Protein AF-A0A2V9CSD9-F1 (afdb_monomer_lite)

Sequence (77 aa):
MTIAEEEGISLQLCGHTHGGQFPPASWIASRVYGRYVHGLHRFGKLLVFTNWGAGTWGPPLRVGTNPEIVLLTFEEF

Foldseek 3Di:
DVVCVVVVPQEDEEEPCLCLQEPPRVVVLCVVCPPLSAAWDDDPNHIYGYASAQADDPDRGGDPGDHDDDDDDDDDD

Structure (mmCIF, N/CA/C/O backbone):
data_AF-A0A2V9CSD9-F1
#
_entry.id   AF-A0A2V9CSD9-F1
#
loop_
_atom_site.group_PDB
_atom_site.id
_atom_site.type_symbol
_atom_site.label_atom_id
_atom_site.label_alt_id
_atom_site.label_comp_id
_atom_site.label_asym_id
_atom_site.label_entity_id
_atom_site.label_seq_id
_atom_site.pdbx_PDB_ins_code
_atom_site.Cartn_x
_atom_site.Cartn_y
_atom_site.Cartn_z
_atom_site.occupancy
_atom_site.B_iso_or_equiv
_atom_site.auth_seq_id
_atom_site.auth_comp_id
_atom_site.auth_asym_id
_atom_site.auth_atom_id
_atom_site.pdbx_PDB_model_num
ATOM 1 N N . MET A 1 1 ? 2.888 -1.802 12.446 1.00 88.62 1 MET A N 1
ATOM 2 C CA . MET A 1 1 ? 1.416 -1.772 12.582 1.00 88.62 1 MET A CA 1
ATOM 3 C C . MET A 1 1 ? 1.023 -1.849 14.050 1.00 88.62 1 MET A C 1
ATOM 5 O O . MET A 1 1 ? 0.261 -0.995 14.455 1.00 88.62 1 MET A O 1
ATOM 9 N N . THR A 1 2 ? 1.605 -2.755 14.851 1.00 94.19 2 THR A N 1
ATOM 10 C CA . THR A 1 2 ? 1.319 -2.892 16.296 1.00 94.19 2 THR A CA 1
ATOM 11 C C . THR A 1 2 ? 1.399 -1.579 17.080 1.00 94.19 2 THR A C 1
ATOM 13 O O . THR A 1 2 ? 0.395 -1.177 17.635 1.00 94.19 2 THR A O 1
ATOM 16 N N . ILE A 1 3 ? 2.518 -0.842 17.003 1.00 97.06 3 ILE A N 1
ATOM 17 C CA . ILE A 1 3 ? 2.661 0.450 17.708 1.00 97.06 3 ILE A CA 1
ATOM 18 C C . ILE A 1 3 ? 1.547 1.435 17.319 1.00 97.06 3 ILE A C 1
ATOM 20 O O . ILE A 1 3 ? 0.928 2.041 18.175 1.00 97.06 3 ILE A O 1
ATOM 24 N N . ALA A 1 4 ? 1.251 1.583 16.022 1.00 96.56 4 ALA A N 1
ATOM 25 C CA . ALA A 1 4 ? 0.205 2.505 15.575 1.00 96.56 4 ALA A CA 1
ATOM 26 C C . ALA A 1 4 ? -1.185 2.105 16.099 1.00 9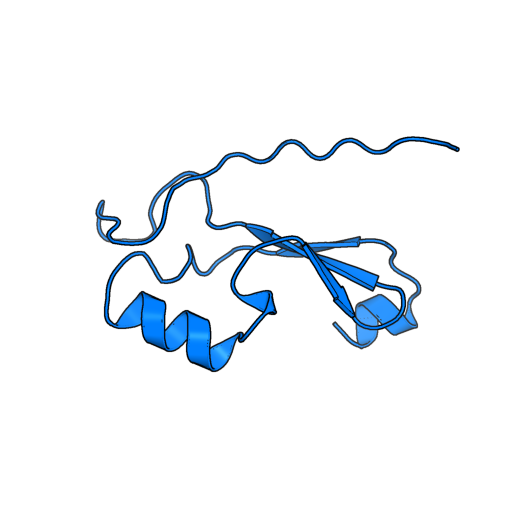6.56 4 ALA A C 1
ATOM 28 O O . ALA A 1 4 ? -1.992 2.968 16.424 1.00 96.56 4 ALA A O 1
ATOM 29 N N . GLU A 1 5 ? -1.466 0.805 16.182 1.00 97.00 5 GLU A N 1
ATOM 30 C CA . GLU A 1 5 ? -2.732 0.304 16.713 1.00 97.00 5 GLU A CA 1
ATOM 31 C C . GLU A 1 5 ? -2.839 0.483 18.235 1.00 97.00 5 GLU A C 1
ATOM 33 O O . GLU A 1 5 ? -3.882 0.924 18.716 1.00 97.00 5 GLU A O 1
ATOM 38 N N . GLU A 1 6 ? -1.756 0.227 18.973 1.00 97.38 6 GLU A N 1
ATOM 39 C CA . GLU A 1 6 ? -1.666 0.423 20.428 1.00 97.38 6 GLU A CA 1
ATOM 40 C C . GLU A 1 6 ? -1.816 1.899 20.824 1.00 97.38 6 GLU A C 1
ATOM 42 O O . GLU A 1 6 ? -2.503 2.209 21.795 1.00 97.38 6 GLU A O 1
ATOM 47 N N . GLU A 1 7 ? -1.265 2.812 20.022 1.00 98.00 7 GLU A N 1
ATOM 48 C CA . GLU A 1 7 ? -1.405 4.266 20.197 1.00 98.00 7 GLU A CA 1
ATOM 49 C C . GLU A 1 7 ? -2.771 4.807 19.722 1.00 98.00 7 GLU A C 1
ATOM 51 O O . GLU A 1 7 ? -3.008 6.016 19.717 1.00 98.00 7 GLU A O 1
ATOM 56 N N . GLY A 1 8 ? -3.693 3.934 19.301 1.00 96.81 8 GLY A N 1
ATOM 57 C CA . GLY A 1 8 ? -5.052 4.323 18.922 1.00 96.81 8 GLY A CA 1
ATOM 58 C C . GLY A 1 8 ? -5.152 5.090 17.600 1.00 96.81 8 GLY A C 1
ATOM 59 O O . GLY A 1 8 ? -6.131 5.807 17.386 1.00 96.81 8 GLY A O 1
ATOM 60 N N . ILE A 1 9 ? -4.178 4.948 16.695 1.00 97.62 9 ILE A N 1
ATOM 61 C CA . ILE A 1 9 ? -4.238 5.559 15.363 1.00 97.62 9 ILE A CA 1
ATOM 62 C C . ILE A 1 9 ? -5.351 4.905 14.534 1.00 97.62 9 ILE A C 1
ATOM 64 O O . ILE A 1 9 ? -5.437 3.683 14.415 1.00 97.62 9 ILE A O 1
ATOM 68 N N . SER A 1 10 ? -6.187 5.732 13.904 1.00 96.00 10 SER A N 1
ATOM 69 C CA . SER A 1 10 ? -7.332 5.257 13.116 1.00 96.00 10 SER A CA 1
ATOM 70 C C . SER A 1 10 ? -6.957 4.787 11.707 1.00 96.00 10 SER A C 1
ATOM 72 O O . SER A 1 10 ? -7.599 3.882 11.173 1.00 96.00 10 SER A O 1
ATOM 74 N N . LEU A 1 11 ? -5.933 5.390 11.089 1.00 97.12 11 LEU A N 1
ATOM 75 C CA . LEU A 1 11 ? -5.533 5.125 9.704 1.00 97.12 11 LEU A CA 1
ATOM 76 C C . LEU A 1 11 ? -4.018 5.268 9.502 1.00 97.12 11 LEU A C 1
ATOM 78 O O . LEU A 1 11 ? -3.433 6.297 9.829 1.00 97.12 11 LEU A O 1
ATOM 82 N N . GLN A 1 12 ? -3.400 4.261 8.885 1.00 97.50 12 GLN A N 1
ATOM 83 C CA . GLN A 1 12 ? -2.011 4.270 8.432 1.00 97.50 12 GLN A CA 1
ATOM 84 C C . GLN A 1 12 ? -1.962 4.202 6.901 1.00 97.50 12 GLN A C 1
ATOM 86 O O . GLN A 1 12 ? -2.506 3.279 6.293 1.00 97.50 12 GLN A O 1
ATOM 91 N N . LEU A 1 13 ? -1.261 5.153 6.281 1.00 97.69 13 LEU A N 1
ATOM 92 C CA . LEU A 1 13 ? -1.027 5.191 4.836 1.00 97.69 13 LEU A CA 1
ATOM 93 C C . LEU A 1 13 ? 0.373 4.669 4.512 1.00 97.69 13 LEU A C 1
ATOM 95 O O . LEU A 1 13 ? 1.350 5.014 5.174 1.00 97.69 13 LEU A O 1
ATOM 99 N N . CYS A 1 14 ? 0.468 3.803 3.512 1.00 96.50 14 CYS A N 1
ATOM 100 C CA . CYS A 1 14 ? 1.678 3.094 3.113 1.00 96.50 14 CYS A CA 1
ATOM 101 C C . CYS A 1 14 ? 1.849 3.122 1.591 1.00 96.50 14 CYS A C 1
ATOM 103 O O . CYS A 1 14 ? 0.900 3.327 0.835 1.00 96.50 14 CYS A O 1
ATOM 105 N N . GLY A 1 15 ? 3.074 2.872 1.135 1.00 95.00 15 GLY A N 1
ATOM 106 C CA . GLY A 1 15 ? 3.403 2.785 -0.286 1.00 95.00 15 GLY A CA 1
ATOM 107 C C . GLY A 1 15 ? 4.712 2.036 -0.499 1.00 95.00 15 GLY A C 1
ATOM 108 O O . GLY A 1 15 ? 4.854 0.897 -0.061 1.00 95.00 15 GLY A O 1
ATOM 109 N N . HIS A 1 16 ? 5.687 2.697 -1.125 1.00 95.00 16 HIS A N 1
ATOM 110 C CA . HIS A 1 16 ? 7.074 2.245 -1.305 1.00 95.00 16 HIS A CA 1
ATOM 111 C C . HIS A 1 16 ? 7.316 1.127 -2.332 1.00 95.00 16 HIS A C 1
ATOM 113 O O . HIS A 1 16 ? 8.238 1.250 -3.129 1.00 95.00 16 HIS A O 1
ATOM 119 N N . THR A 1 17 ? 6.528 0.050 -2.369 1.00 95.31 17 THR A N 1
ATOM 120 C CA . THR A 1 17 ? 6.889 -1.131 -3.190 1.00 95.31 17 THR A CA 1
ATOM 121 C C . THR A 1 17 ? 6.546 -0.993 -4.674 1.00 95.31 17 THR A C 1
ATOM 123 O O . THR A 1 17 ? 7.052 -1.752 -5.501 1.00 95.31 17 THR A O 1
ATOM 126 N N . HIS A 1 18 ? 5.638 -0.075 -5.017 1.00 96.00 18 HIS A N 1
ATOM 127 C CA . HIS A 1 18 ? 4.988 0.015 -6.331 1.00 96.00 18 HIS A CA 1
ATOM 128 C C . HIS A 1 18 ? 4.372 -1.320 -6.806 1.00 96.00 18 HIS A C 1
ATOM 130 O O . HIS A 1 18 ? 4.321 -1.608 -8.005 1.00 96.00 18 HIS A O 1
ATOM 136 N N . GLY A 1 19 ? 3.975 -2.185 -5.864 1.00 94.69 19 GLY A N 1
ATOM 137 C CA . GLY A 1 19 ? 3.525 -3.550 -6.152 1.00 94.69 19 GLY A CA 1
ATOM 138 C C . GLY A 1 19 ? 4.613 -4.449 -6.756 1.00 94.69 19 GLY A C 1
ATOM 139 O O . GLY A 1 19 ? 4.297 -5.448 -7.391 1.00 94.69 19 GLY A O 1
ATOM 140 N N . GLY A 1 20 ? 5.890 -4.074 -6.626 1.00 95.50 20 GLY A N 1
ATOM 141 C CA . GLY A 1 20 ? 7.036 -4.718 -7.270 1.00 95.50 20 GLY A CA 1
ATOM 142 C C . GLY A 1 20 ? 7.241 -4.344 -8.744 1.00 95.50 20 GLY A C 1
ATOM 143 O O . GLY A 1 20 ? 8.213 -4.796 -9.333 1.00 95.50 20 GLY A O 1
ATOM 144 N N . GLN A 1 21 ? 6.381 -3.497 -9.325 1.00 94.19 21 GLN A N 1
ATOM 145 C CA . GLN A 1 21 ? 6.360 -3.034 -10.725 1.00 94.19 21 GLN A CA 1
ATOM 146 C C . GLN A 1 21 ? 6.190 -4.104 -11.807 1.00 94.19 21 GLN A C 1
ATOM 148 O O . GLN A 1 21 ? 5.351 -3.915 -12.684 1.00 94.19 21 GLN A O 1
ATOM 153 N N . PHE A 1 22 ? 6.965 -5.185 -11.782 1.00 95.38 22 PHE A N 1
ATOM 154 C CA . PHE A 1 22 ? 6.968 -6.249 -12.787 1.00 95.38 22 PHE A CA 1
ATOM 155 C C . PHE A 1 22 ? 7.491 -7.576 -12.198 1.00 95.38 22 PHE A C 1
ATOM 157 O O . PHE A 1 22 ? 8.175 -7.578 -11.169 1.00 95.38 22 PHE A O 1
ATOM 164 N N . PRO A 1 23 ? 7.180 -8.735 -12.808 1.00 95.31 23 PRO A N 1
ATOM 165 C CA . PRO A 1 23 ? 7.718 -10.020 -12.367 1.00 95.31 23 PRO A CA 1
ATOM 166 C C . PRO A 1 23 ? 9.249 -10.092 -12.520 1.00 95.31 23 PRO A C 1
ATOM 168 O O . PRO A 1 23 ? 9.783 -9.563 -13.493 1.00 95.31 23 PRO A O 1
ATOM 171 N N . PRO A 1 24 ? 9.970 -10.769 -11.605 1.00 95.19 24 PRO A N 1
ATOM 172 C CA . PRO A 1 24 ? 9.461 -11.527 -10.457 1.00 95.19 24 PRO A CA 1
ATOM 173 C C . PRO A 1 24 ? 9.239 -10.682 -9.189 1.00 95.19 24 PRO A C 1
ATOM 175 O O . PRO A 1 24 ? 8.718 -11.195 -8.200 1.00 95.19 24 PRO A O 1
ATOM 178 N N . ALA A 1 25 ? 9.614 -9.400 -9.191 1.00 95.44 25 ALA A N 1
ATOM 179 C CA . ALA A 1 25 ? 9.530 -8.543 -8.010 1.00 95.44 25 ALA A CA 1
ATOM 180 C C . ALA A 1 25 ? 8.088 -8.372 -7.502 1.00 95.44 25 ALA A C 1
ATOM 182 O O . ALA A 1 25 ? 7.871 -8.371 -6.291 1.00 95.44 25 ALA A O 1
ATOM 183 N N . SER A 1 26 ? 7.095 -8.322 -8.396 1.00 95.00 26 SER A N 1
ATOM 184 C CA . SER A 1 26 ? 5.677 -8.289 -8.005 1.00 95.00 26 SER A CA 1
ATOM 185 C C . SER A 1 26 ? 5.236 -9.523 -7.211 1.00 95.00 26 SER A C 1
ATOM 187 O O . SER A 1 26 ? 4.510 -9.410 -6.220 1.00 95.00 26 SER A O 1
ATOM 189 N N . TRP A 1 27 ? 5.740 -10.703 -7.573 1.00 96.00 27 TRP A N 1
ATOM 190 C CA . TRP A 1 27 ? 5.475 -11.939 -6.841 1.00 96.00 27 TRP A CA 1
ATOM 191 C C . TRP A 1 27 ? 6.158 -11.958 -5.471 1.00 96.00 27 TRP A C 1
ATOM 193 O O . TRP A 1 27 ? 5.534 -12.326 -4.475 1.00 96.00 27 TRP A O 1
ATOM 203 N N . ILE A 1 28 ? 7.415 -11.510 -5.403 1.00 97.38 28 ILE A N 1
ATOM 204 C CA . ILE A 1 28 ? 8.153 -11.391 -4.137 1.00 97.38 28 ILE A CA 1
ATOM 205 C C . ILE A 1 28 ? 7.426 -10.425 -3.195 1.00 97.38 28 ILE A C 1
ATOM 207 O O . ILE A 1 28 ? 7.182 -10.771 -2.041 1.00 97.38 28 ILE A O 1
ATOM 211 N N . ALA A 1 29 ? 7.012 -9.255 -3.688 1.00 96.06 29 ALA A N 1
ATOM 212 C CA . ALA A 1 29 ? 6.271 -8.277 -2.898 1.00 96.06 29 ALA A CA 1
ATOM 213 C C . ALA A 1 29 ? 4.957 -8.865 -2.353 1.00 96.06 29 ALA A C 1
ATOM 215 O O . ALA A 1 29 ? 4.678 -8.749 -1.160 1.00 96.06 29 ALA A O 1
ATOM 216 N N . SER A 1 30 ? 4.182 -9.562 -3.191 1.00 95.06 30 SER A N 1
ATOM 217 C CA . SER A 1 30 ? 2.945 -10.222 -2.755 1.00 95.06 30 SER A CA 1
ATOM 218 C C . SER A 1 30 ? 3.193 -11.286 -1.677 1.00 95.06 30 SER A C 1
ATOM 220 O O . SER A 1 30 ? 2.453 -11.352 -0.697 1.00 95.06 30 SER A O 1
ATOM 222 N N . ARG A 1 31 ? 4.263 -12.080 -1.801 1.00 97.44 31 ARG A N 1
ATOM 223 C CA . ARG A 1 31 ? 4.648 -13.097 -0.806 1.00 97.44 31 ARG A CA 1
ATOM 224 C C . ARG A 1 31 ? 5.090 -12.489 0.527 1.00 97.44 31 ARG A C 1
ATOM 226 O O . ARG A 1 31 ? 4.725 -13.017 1.570 1.00 97.44 31 ARG A O 1
ATOM 233 N N . VAL A 1 32 ? 5.885 -11.418 0.492 1.00 97.69 32 VAL A N 1
ATOM 234 C CA . VAL A 1 32 ? 6.455 -10.785 1.695 1.00 97.69 32 VAL A CA 1
ATOM 235 C C . VAL A 1 32 ? 5.396 -9.999 2.465 1.00 97.69 32 VAL A C 1
ATOM 237 O O . VAL A 1 32 ? 5.322 -10.107 3.687 1.00 97.69 32 VAL A O 1
ATOM 240 N N . TYR A 1 33 ? 4.566 -9.223 1.765 1.00 96.62 33 TYR A N 1
ATOM 241 C CA . TYR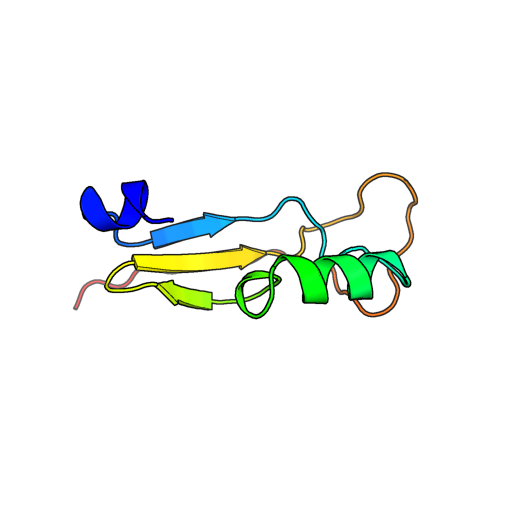 A 1 33 ? 3.604 -8.313 2.399 1.00 96.62 33 TYR A CA 1
ATOM 242 C C . TYR A 1 33 ? 2.184 -8.891 2.496 1.00 96.62 33 TYR A C 1
ATOM 244 O O . TYR A 1 33 ? 1.329 -8.328 3.186 1.00 96.62 33 TYR A O 1
ATOM 252 N N . GLY A 1 34 ? 1.921 -10.028 1.843 1.00 96.50 34 GLY A N 1
ATOM 253 C CA . GLY A 1 34 ? 0.628 -10.705 1.864 1.00 96.50 34 GLY A CA 1
ATOM 254 C C . GLY A 1 34 ? -0.508 -9.767 1.457 1.00 96.50 34 GLY A C 1
ATOM 255 O O . GLY A 1 34 ? -0.395 -9.008 0.496 1.00 96.50 34 GLY A O 1
ATOM 256 N N . ARG A 1 35 ? -1.598 -9.775 2.233 1.00 96.06 35 ARG A N 1
ATOM 257 C CA . ARG A 1 35 ? -2.750 -8.886 2.003 1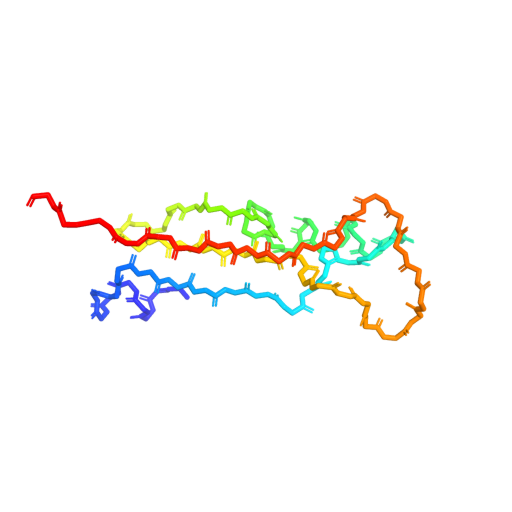.00 96.06 35 ARG A CA 1
ATOM 258 C C . ARG A 1 35 ? -2.403 -7.397 2.050 1.00 96.06 35 ARG A C 1
ATOM 260 O O . ARG A 1 35 ? -3.056 -6.623 1.374 1.00 96.06 35 ARG A O 1
ATOM 267 N N . TYR A 1 36 ? -1.361 -6.991 2.777 1.00 97.25 36 TYR A N 1
ATOM 268 C CA . TYR A 1 36 ? -0.996 -5.577 2.923 1.00 97.25 36 TYR A CA 1
ATOM 269 C C . TYR A 1 36 ? -0.150 -5.036 1.762 1.00 97.25 36 TYR A C 1
ATOM 271 O O . TYR A 1 36 ? 0.284 -3.885 1.813 1.00 97.25 36 TYR A O 1
ATOM 279 N N . VAL A 1 37 ? 0.092 -5.836 0.713 1.00 96.75 37 VAL A N 1
ATOM 280 C CA . VAL A 1 37 ? 0.829 -5.397 -0.484 1.00 96.75 37 VAL A CA 1
ATOM 281 C C . VAL A 1 37 ? 0.104 -4.281 -1.253 1.00 96.75 37 VAL A C 1
ATOM 283 O O . VAL A 1 37 ? 0.756 -3.497 -1.942 1.00 96.75 37 VAL A O 1
ATOM 286 N N . HIS A 1 38 ? -1.228 -4.204 -1.148 1.00 96.69 38 HIS A N 1
ATOM 287 C CA . HIS A 1 38 ? -2.067 -3.189 -1.794 1.00 96.69 38 HIS A CA 1
ATOM 288 C C . HIS A 1 38 ? -3.452 -3.103 -1.157 1.00 96.69 38 HIS A C 1
ATOM 290 O O . HIS A 1 38 ? -3.984 -4.116 -0.700 1.00 96.69 38 HIS A O 1
ATOM 296 N N . GLY A 1 39 ? -4.058 -1.920 -1.205 1.00 96.38 39 GLY A N 1
ATOM 297 C CA . GLY A 1 39 ? -5.456 -1.703 -0.848 1.00 96.38 39 GLY A CA 1
ATOM 298 C C . GLY A 1 39 ? -5.672 -1.378 0.627 1.00 96.38 39 GLY A C 1
ATOM 299 O O . GLY A 1 39 ? -4.719 -1.200 1.387 1.00 96.38 39 GLY A O 1
ATOM 300 N N . LEU A 1 40 ? -6.947 -1.264 1.009 1.00 97.50 40 LEU A N 1
ATOM 301 C CA . LEU A 1 40 ? -7.392 -0.936 2.365 1.00 97.50 40 LEU A CA 1
ATOM 302 C C . LEU A 1 40 ? -7.713 -2.209 3.149 1.00 97.50 40 LEU A C 1
ATOM 304 O O . LEU A 1 40 ? -8.561 -3.000 2.741 1.00 97.50 40 LEU A O 1
ATOM 308 N N . HIS A 1 41 ? -7.080 -2.370 4.307 1.00 97.81 41 HIS A N 1
ATOM 309 C CA . HIS A 1 41 ? -7.236 -3.532 5.180 1.00 97.81 41 HIS A CA 1
ATOM 310 C C . HIS A 1 41 ? -7.392 -3.109 6.635 1.00 97.81 41 HIS A C 1
ATOM 312 O O . HIS A 1 41 ? -7.021 -2.002 7.018 1.00 97.81 41 HIS A O 1
ATOM 318 N N . ARG A 1 42 ? -7.907 -4.015 7.470 1.00 97.44 42 ARG A N 1
ATOM 319 C CA . ARG A 1 42 ? -7.960 -3.834 8.926 1.00 97.44 42 ARG A CA 1
ATOM 320 C C . ARG A 1 42 ? -6.871 -4.643 9.623 1.00 97.44 42 ARG A C 1
ATOM 322 O O . ARG A 1 42 ? -6.719 -5.837 9.353 1.00 97.44 42 ARG A O 1
ATOM 329 N N . PHE A 1 43 ? -6.188 -4.000 10.563 1.00 97.50 43 PHE A N 1
ATOM 330 C CA . PHE A 1 43 ? -5.313 -4.615 11.556 1.00 97.50 43 PHE A CA 1
ATOM 331 C C . PHE A 1 43 ? -5.840 -4.223 12.943 1.00 97.50 43 PHE A C 1
ATOM 333 O O . PHE A 1 43 ? -5.659 -3.089 13.367 1.00 97.50 43 PHE A O 1
ATOM 340 N N . GLY A 1 44 ? -6.569 -5.116 13.619 1.00 96.50 44 GLY A N 1
ATOM 341 C CA . GLY A 1 44 ? -7.293 -4.742 14.841 1.00 96.50 44 GLY A CA 1
ATOM 342 C C . GLY A 1 44 ? -8.283 -3.600 14.570 1.00 96.50 44 GLY A C 1
ATOM 343 O O . GLY A 1 44 ? -9.127 -3.710 13.671 1.00 96.50 44 GLY A O 1
ATOM 344 N N . LYS A 1 45 ? -8.160 -2.497 15.319 1.00 96.81 45 LYS A N 1
ATOM 345 C CA . LYS A 1 45 ? -8.943 -1.263 15.092 1.00 96.81 45 LYS A CA 1
ATOM 346 C C . LYS A 1 45 ? -8.356 -0.343 14.012 1.00 96.81 45 LYS A C 1
ATOM 348 O O . LYS A 1 45 ? -9.096 0.469 13.459 1.00 96.81 45 LYS A O 1
ATOM 353 N N . LEU A 1 46 ? -7.073 -0.497 13.686 1.00 98.12 46 LEU A N 1
ATOM 354 C CA . LEU A 1 46 ? -6.354 0.321 12.711 1.00 98.12 46 LEU A CA 1
ATOM 355 C C . LEU A 1 46 ? -6.768 -0.032 11.274 1.00 98.12 46 LEU A C 1
ATOM 357 O O . LEU A 1 46 ? -6.770 -1.202 10.873 1.00 98.12 46 LEU A O 1
ATOM 361 N N . LEU A 1 47 ? -7.060 0.987 10.467 1.00 97.94 47 LEU A N 1
ATOM 362 C CA . LEU A 1 47 ? -7.109 0.861 9.012 1.00 97.94 47 LEU A CA 1
ATOM 363 C C . LEU A 1 47 ? -5.703 1.034 8.428 1.00 97.94 47 LEU A C 1
ATOM 365 O O . LEU A 1 47 ? -4.977 1.951 8.797 1.00 97.94 47 LEU A O 1
ATOM 369 N N . VAL A 1 48 ? -5.318 0.170 7.493 1.00 98.12 48 VAL A N 1
ATOM 370 C CA . VAL A 1 48 ? -4.031 0.230 6.793 1.00 98.12 48 VAL A CA 1
ATOM 371 C C . VAL A 1 48 ? -4.299 0.272 5.300 1.00 98.12 48 VAL A C 1
ATOM 373 O O . VAL A 1 48 ? -4.869 -0.670 4.751 1.00 98.12 48 VAL A O 1
ATOM 376 N N . PHE A 1 49 ? -3.880 1.350 4.646 1.00 98.06 49 PHE A N 1
ATOM 377 C CA . PHE A 1 49 ? -3.982 1.505 3.201 1.00 98.06 49 PHE A CA 1
ATOM 378 C C . PHE A 1 49 ? -2.599 1.484 2.555 1.00 98.06 49 PHE A C 1
ATOM 380 O O . PHE A 1 49 ? -1.759 2.311 2.904 1.00 98.06 49 PHE A O 1
ATOM 387 N N . THR A 1 50 ? -2.3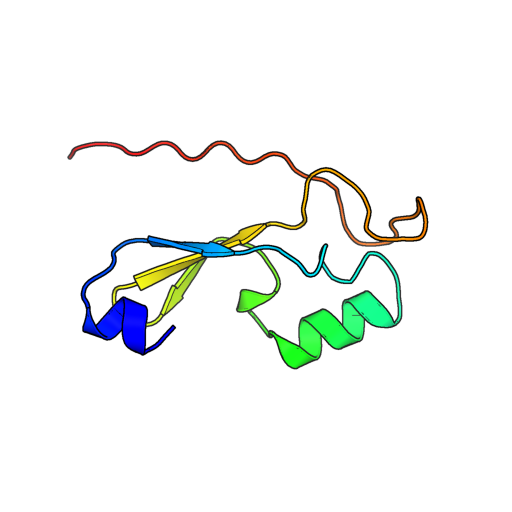71 0.593 1.589 1.00 97.88 50 THR A N 1
ATOM 388 C CA . THR A 1 50 ? -1.124 0.552 0.808 1.00 97.88 50 THR A CA 1
ATOM 389 C C . THR A 1 50 ? -1.384 0.914 -0.651 1.00 97.88 50 THR A C 1
ATOM 391 O O . THR A 1 50 ? -2.115 0.215 -1.351 1.00 97.88 50 THR A O 1
ATOM 394 N N . ASN A 1 51 ? -0.734 1.976 -1.120 1.00 96.69 51 ASN A N 1
ATOM 395 C CA . ASN A 1 51 ? -0.805 2.477 -2.489 1.00 96.69 51 ASN A CA 1
ATOM 396 C C . ASN A 1 51 ? 0.310 1.898 -3.384 1.00 96.69 51 ASN A C 1
ATOM 398 O O . ASN A 1 51 ? 1.430 1.639 -2.934 1.00 96.69 51 ASN A O 1
ATOM 402 N N . TRP A 1 52 ? 0.032 1.747 -4.677 1.00 94.94 52 TRP A N 1
ATOM 403 C CA . TRP A 1 52 ? 0.987 1.290 -5.698 1.00 94.94 52 TRP A CA 1
ATOM 404 C C . TRP A 1 52 ? 1.846 2.393 -6.330 1.00 94.94 52 TRP A C 1
ATOM 406 O O . TRP A 1 52 ? 2.651 2.108 -7.221 1.00 94.94 52 TRP A O 1
ATOM 416 N N . GLY A 1 53 ? 1.725 3.631 -5.868 1.00 95.25 53 GLY A N 1
ATOM 417 C CA . GLY A 1 53 ? 2.488 4.779 -6.340 1.00 95.25 53 GLY A CA 1
ATOM 418 C C . GLY A 1 53 ? 2.015 5.297 -7.698 1.00 95.25 53 GLY A C 1
ATOM 419 O O . GLY A 1 53 ? 1.550 4.544 -8.554 1.00 95.25 53 GLY A O 1
ATOM 420 N N . ALA A 1 54 ? 2.209 6.594 -7.927 1.00 95.12 54 ALA A N 1
ATOM 421 C CA . ALA A 1 54 ? 1.790 7.276 -9.154 1.00 95.12 54 ALA A CA 1
ATOM 422 C C . ALA A 1 54 ? 2.700 7.009 -10.370 1.00 95.12 54 ALA A C 1
ATOM 424 O O . ALA A 1 54 ? 2.331 7.315 -11.498 1.00 95.12 54 ALA A O 1
ATOM 425 N N . GLY A 1 55 ? 3.894 6.449 -10.159 1.00 93.19 55 GLY A N 1
ATOM 426 C CA . GLY A 1 55 ? 4.903 6.278 -11.206 1.00 93.19 55 GLY A CA 1
ATOM 427 C C . GLY A 1 55 ? 5.729 5.012 -11.026 1.00 93.19 55 GLY A C 1
ATOM 428 O O . GLY A 1 55 ? 5.237 4.002 -10.517 1.00 93.19 55 GLY A O 1
ATOM 429 N N . THR A 1 56 ? 6.989 5.065 -11.437 1.00 94.38 56 THR A N 1
ATOM 430 C CA . THR A 1 56 ? 7.944 3.961 -11.319 1.00 94.38 56 THR A CA 1
ATOM 431 C C . THR A 1 56 ? 9.046 4.277 -10.310 1.00 94.38 56 THR A C 1
ATOM 433 O O . THR A 1 56 ? 9.290 5.437 -9.985 1.00 94.38 56 THR A O 1
ATOM 436 N N . TRP A 1 57 ? 9.727 3.246 -9.822 1.00 88.19 57 TRP A N 1
ATOM 437 C CA . TRP A 1 57 ? 11.007 3.355 -9.133 1.00 88.19 57 TRP A CA 1
ATOM 438 C C . TRP A 1 57 ? 12.072 2.617 -9.959 1.00 88.19 57 TRP A C 1
ATOM 440 O O . TRP A 1 57 ? 11.946 1.429 -10.246 1.00 88.19 57 TRP A O 1
ATOM 450 N N . GLY A 1 58 ? 13.117 3.317 -10.406 1.00 90.00 58 GLY A N 1
ATOM 451 C CA . GLY A 1 58 ? 14.118 2.739 -11.311 1.00 90.00 58 GLY A CA 1
ATOM 452 C C . GLY A 1 58 ? 13.615 2.643 -12.764 1.00 90.00 58 GLY A C 1
ATOM 453 O O . GLY A 1 58 ? 13.352 3.693 -13.353 1.00 90.00 58 GLY A O 1
ATOM 454 N N . PRO A 1 59 ? 13.507 1.443 -13.381 1.00 88.19 59 PRO A N 1
ATOM 455 C CA . PRO A 1 59 ? 13.098 1.306 -14.781 1.00 88.19 59 PRO A CA 1
ATOM 456 C C . PRO A 1 59 ? 11.712 1.913 -15.061 1.00 88.19 59 PRO A C 1
ATOM 458 O O . PRO A 1 59 ? 10.791 1.692 -14.272 1.00 88.19 59 PRO A O 1
ATOM 461 N N . PRO A 1 60 ? 11.511 2.615 -16.193 1.00 92.19 60 PRO A N 1
ATOM 462 C CA . PRO A 1 60 ? 10.220 3.193 -16.570 1.00 92.19 60 PRO A CA 1
ATOM 463 C C . PRO A 1 60 ? 9.275 2.121 -17.149 1.00 92.19 60 PRO A C 1
ATOM 465 O O . PRO A 1 60 ? 8.790 2.236 -18.272 1.00 92.19 60 PRO A O 1
ATOM 468 N N . LEU A 1 61 ? 9.051 1.040 -16.399 1.00 91.50 61 LEU A N 1
ATOM 469 C CA . LEU A 1 61 ? 8.269 -0.122 -16.812 1.00 91.50 61 LEU A CA 1
ATOM 470 C C . LEU A 1 61 ? 7.368 -0.601 -15.674 1.00 91.50 61 LEU A C 1
ATOM 472 O O . LEU A 1 61 ? 7.812 -0.751 -14.537 1.00 91.50 61 LEU A O 1
ATOM 476 N N . ARG A 1 62 ? 6.119 -0.936 -16.012 1.00 94.38 62 ARG A N 1
ATOM 477 C CA . ARG A 1 62 ? 5.204 -1.674 -15.135 1.00 94.38 62 ARG A CA 1
ATOM 478 C C . ARG A 1 62 ? 4.513 -2.779 -15.923 1.00 94.38 62 ARG A C 1
ATOM 480 O O . ARG A 1 62 ? 4.036 -2.550 -17.029 1.00 94.38 62 ARG A O 1
ATOM 487 N N . VAL A 1 63 ? 4.465 -3.976 -15.347 1.00 94.00 63 VAL A N 1
ATOM 488 C CA . VAL A 1 63 ? 3.783 -5.152 -15.895 1.00 94.00 63 VAL A CA 1
ATOM 489 C C . VAL A 1 63 ? 3.022 -5.823 -14.759 1.00 94.00 63 VAL A C 1
ATOM 491 O O . VAL A 1 63 ? 3.616 -6.278 -13.784 1.00 94.00 63 VAL A O 1
ATOM 494 N N . GLY A 1 64 ? 1.696 -5.8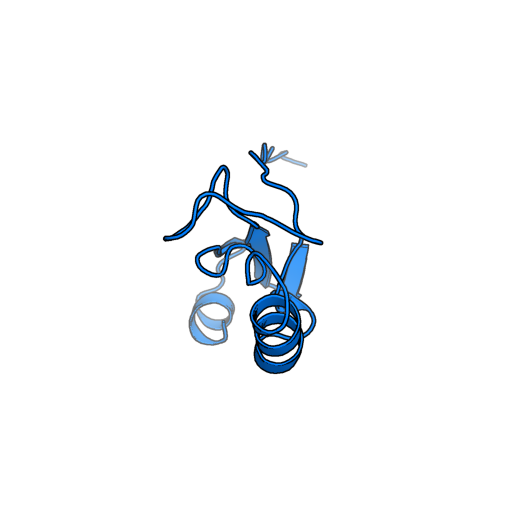79 -14.873 1.00 88.50 64 GLY A N 1
ATOM 495 C CA . GLY A 1 64 ? 0.838 -6.472 -13.843 1.00 88.50 64 GLY A CA 1
ATOM 496 C C . GLY A 1 64 ? 0.642 -5.609 -12.589 1.00 88.50 64 GLY A C 1
ATOM 497 O O . GLY A 1 64 ? 0.065 -6.088 -11.620 1.00 88.50 64 GLY A O 1
ATOM 498 N N . THR A 1 65 ? 1.090 -4.349 -12.600 1.00 91.19 65 THR A N 1
ATOM 499 C CA . THR A 1 65 ? 0.740 -3.325 -11.600 1.00 91.19 65 THR A CA 1
ATOM 500 C C . THR A 1 65 ? 0.363 -2.031 -12.314 1.00 91.19 65 THR A C 1
ATOM 502 O O . THR A 1 65 ? 0.932 -1.732 -13.364 1.00 91.19 65 THR A O 1
ATOM 505 N N . ASN A 1 66 ? -0.562 -1.256 -11.745 1.00 91.12 66 ASN A N 1
ATOM 506 C CA . ASN A 1 66 ? -1.006 0.017 -12.317 1.00 91.12 66 ASN A CA 1
ATOM 507 C C . ASN A 1 66 ? -0.576 1.198 -11.433 1.00 91.12 66 ASN A C 1
ATOM 509 O O . ASN A 1 66 ? -0.663 1.093 -10.208 1.00 91.12 66 ASN A O 1
ATOM 513 N N . PRO A 1 67 ? -0.110 2.314 -12.023 1.00 93.69 67 PRO A N 1
ATOM 514 C CA . PRO A 1 67 ? 0.062 3.551 -11.281 1.00 93.69 67 PRO A CA 1
ATOM 515 C C . PRO A 1 67 ? -1.282 4.113 -10.839 1.00 93.69 67 PRO A C 1
ATOM 517 O O . PRO A 1 67 ? -2.273 4.015 -11.559 1.00 93.69 67 PRO A O 1
ATOM 520 N N . GLU A 1 68 ? -1.304 4.719 -9.658 1.00 94.81 68 GLU A N 1
ATOM 521 C CA . GLU A 1 68 ? -2.526 5.272 -9.080 1.00 94.81 68 GLU A CA 1
ATOM 522 C C . GLU A 1 68 ? -2.247 6.528 -8.251 1.00 94.81 68 GLU A C 1
ATOM 524 O O . GLU A 1 68 ? -1.236 6.633 -7.553 1.00 94.81 68 GLU A O 1
ATOM 529 N N . ILE A 1 69 ? -3.194 7.463 -8.315 1.00 95.25 69 ILE A N 1
ATOM 530 C CA . ILE A 1 69 ? -3.332 8.597 -7.402 1.00 95.25 69 ILE A CA 1
ATOM 531 C C . ILE A 1 69 ? -4.664 8.386 -6.693 1.00 95.25 69 ILE A C 1
ATOM 533 O O . ILE A 1 69 ? -5.698 8.261 -7.346 1.00 95.25 69 ILE A O 1
ATOM 537 N N . VAL A 1 70 ? -4.628 8.298 -5.368 1.00 95.38 70 VAL A N 1
ATOM 538 C CA . VAL A 1 70 ? -5.792 7.919 -4.564 1.00 95.38 70 VAL A CA 1
ATOM 539 C C . VAL A 1 70 ? -6.321 9.142 -3.834 1.00 95.38 70 VAL A C 1
ATOM 541 O O . VAL A 1 70 ? -5.567 9.841 -3.158 1.00 95.38 70 VAL A O 1
ATOM 544 N N . LEU A 1 71 ? -7.625 9.376 -3.960 1.00 95.88 71 LEU A N 1
ATOM 545 C CA . LEU A 1 71 ? -8.359 10.354 -3.169 1.00 95.88 71 LEU A CA 1
ATOM 546 C C . LEU A 1 71 ? -8.908 9.662 -1.920 1.00 95.88 71 LEU A C 1
ATOM 548 O O . LEU A 1 71 ? -9.655 8.692 -2.026 1.00 95.88 71 LEU A O 1
ATOM 552 N N . LEU A 1 72 ? -8.536 10.169 -0.747 1.00 94.50 72 LEU A N 1
ATOM 553 C CA . LEU A 1 72 ? -9.101 9.746 0.529 1.00 94.50 72 LEU A CA 1
ATOM 554 C C . LEU A 1 72 ? -10.040 10.840 1.024 1.00 94.50 72 LEU A C 1
ATOM 556 O O . LEU A 1 72 ? -9.605 11.968 1.255 1.00 94.50 72 LEU A O 1
ATOM 560 N N . THR A 1 73 ? -11.311 10.491 1.189 1.00 94.62 73 THR A N 1
ATOM 561 C CA . THR A 1 73 ? -12.329 11.375 1.757 1.00 94.62 73 THR A CA 1
ATOM 562 C C . THR A 1 73 ? -12.649 10.900 3.165 1.00 94.62 73 THR A C 1
ATOM 564 O O . THR A 1 73 ? -12.881 9.711 3.385 1.00 94.62 73 THR A O 1
ATOM 567 N N . PHE A 1 74 ? -12.636 11.829 4.115 1.00 93.19 74 PHE A N 1
ATOM 568 C CA . PHE A 1 74 ? -13.042 11.589 5.493 1.00 93.19 74 PHE A CA 1
ATOM 569 C C . PHE A 1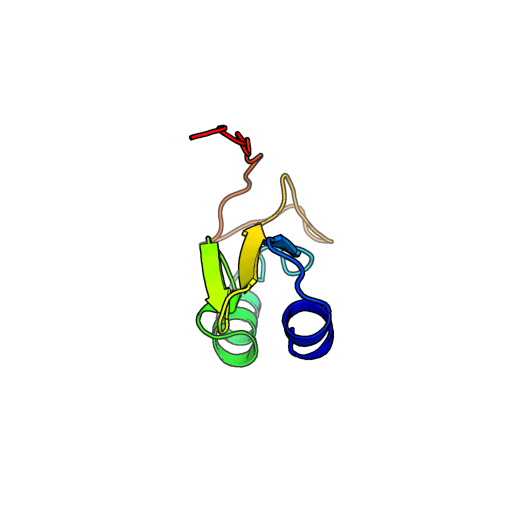 74 ? -14.422 12.204 5.686 1.00 93.19 74 PHE A C 1
ATOM 571 O O . PHE A 1 74 ? -14.628 13.366 5.343 1.00 93.19 74 PHE A O 1
ATOM 578 N N . GLU A 1 75 ? -15.351 11.413 6.207 1.00 90.50 75 GLU A N 1
ATOM 579 C CA . GLU A 1 75 ? -16.726 11.828 6.465 1.00 90.50 75 GLU A CA 1
ATOM 580 C C . GLU A 1 75 ? -16.970 11.807 7.977 1.00 90.50 75 GLU A C 1
ATOM 582 O O . GLU A 1 75 ? -16.513 10.898 8.676 1.00 90.50 75 GLU A O 1
ATOM 587 N N . GLU A 1 76 ? -17.660 12.828 8.478 1.00 86.56 76 GLU A N 1
ATOM 588 C CA . GLU A 1 76 ? -18.204 12.843 9.835 1.00 86.56 76 GLU A CA 1
ATOM 589 C C . GLU A 1 76 ? -19.580 12.165 9.804 1.00 86.56 76 GLU A C 1
ATOM 591 O O . GLU A 1 76 ? -20.380 12.439 8.907 1.00 86.56 76 GLU A O 1
ATOM 596 N N . PHE A 1 77 ? -19.835 11.265 10.756 1.00 61.47 77 PHE A N 1
ATOM 597 C CA . PHE A 1 77 ? -21.146 10.641 10.968 1.00 61.47 77 PHE A CA 1
ATOM 598 C C . PHE A 1 77 ? -21.884 11.329 12.112 1.00 61.47 77 PHE A C 1
ATOM 600 O O . PHE A 1 77 ? -21.224 11.602 13.142 1.00 61.47 77 PHE A O 1
#

Radius of gyration: 13.89 Å; chains: 1; bounding box: 35×26×37 Å

pLDDT: mean 94.73, std 4.63, range [61.47, 98.12]

Secondary structure (DSSP, 8-state):
-HHHHHTT-SEEEE-SSGGGSSTTHHHHHHHHHGGGGSEEEEETTEEEEE---SS-SSSS--SS-------------